Protein AF-A0A960MB39-F1 (afdb_monomer_lite)

pLDDT: mean 84.88, std 18.28, range [47.28, 98.56]

Foldseek 3Di:
DPPPPPPPPPPPDPPPPPPPDDDDDDDDDPPDDLCQDVCSPNDPHDDPVVNVCVVVHPDDPDDDDDD

Sequence (67 aa):
MKRALWIAVLGMTASGWAVEKPNVIIVYSDDQGSVDAGCYGARDLETPNMDRLAATGVRFTQMLAPS

Structure (mmCIF, N/CA/C/O backbone):
data_AF-A0A960MB39-F1
#
_entry.id   AF-A0A960MB39-F1
#
loop_
_atom_site.group_PDB
_atom_site.id
_atom_site.type_symbol
_atom_site.label_atom_id
_atom_site.label_alt_id
_atom_site.label_comp_id
_atom_site.label_asym_id
_atom_site.label_entity_id
_atom_site.label_seq_id
_atom_site.pdbx_PDB_ins_code
_atom_site.Cartn_x
_atom_site.Cartn_y
_atom_site.Cartn_z
_atom_site.occupancy
_atom_site.B_iso_or_equiv
_atom_site.auth_seq_id
_atom_site.auth_comp_id
_atom_site.a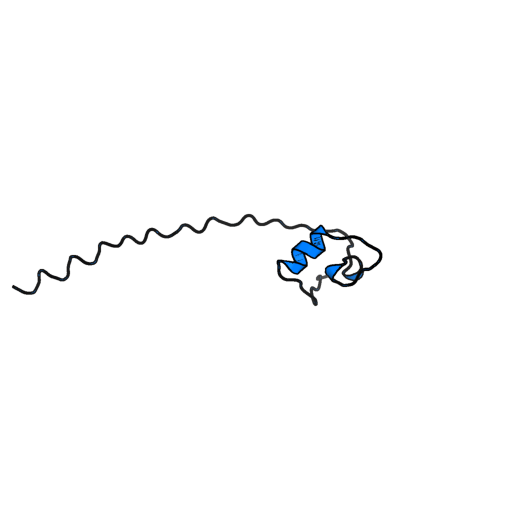uth_asym_id
_atom_site.auth_atom_id
_atom_site.pdbx_PDB_model_num
ATOM 1 N N . MET A 1 1 ? -63.363 10.014 28.300 1.00 47.34 1 MET A N 1
ATOM 2 C CA . MET A 1 1 ? -62.684 8.706 28.129 1.00 47.34 1 MET A CA 1
ATOM 3 C C . MET A 1 1 ? -61.752 8.683 26.900 1.00 47.34 1 MET A C 1
ATOM 5 O O . MET A 1 1 ? -61.893 7.813 26.058 1.00 47.34 1 MET A O 1
ATOM 9 N N . LYS A 1 2 ? -60.819 9.642 26.737 1.00 47.91 2 LYS A N 1
ATOM 10 C CA . LYS A 1 2 ? -59.890 9.678 25.572 1.00 47.91 2 LYS A CA 1
ATOM 11 C C . LYS A 1 2 ? -58.460 10.145 25.906 1.00 47.91 2 LYS A C 1
ATOM 13 O O . LYS A 1 2 ? -57.691 10.457 25.011 1.00 47.91 2 LYS A O 1
ATOM 18 N N . ARG A 1 3 ? -58.096 10.218 27.192 1.00 51.06 3 ARG A N 1
ATOM 19 C CA . ARG A 1 3 ? -56.768 10.694 27.638 1.00 51.06 3 ARG A CA 1
ATOM 20 C C . ARG A 1 3 ? -55.836 9.579 28.131 1.00 51.06 3 ARG A C 1
ATOM 22 O O . ARG A 1 3 ? -54.679 9.847 28.401 1.00 51.06 3 ARG A O 1
ATOM 29 N N . ALA A 1 4 ? -56.325 8.340 28.212 1.00 49.81 4 ALA A N 1
ATOM 30 C CA . ALA A 1 4 ? -55.567 7.203 28.741 1.00 49.81 4 ALA A CA 1
ATOM 31 C C . ALA A 1 4 ? -54.743 6.447 27.677 1.00 49.81 4 ALA A C 1
ATOM 33 O O . ALA A 1 4 ? -53.983 5.552 28.021 1.00 49.81 4 ALA A O 1
ATOM 34 N N . LEU A 1 5 ? -54.870 6.804 26.393 1.00 49.12 5 LEU A N 1
ATOM 35 C CA . LEU A 1 5 ? -54.307 6.042 25.273 1.00 49.12 5 LEU A CA 1
ATOM 36 C C . LEU A 1 5 ? -53.087 6.721 24.622 1.00 49.12 5 LEU A C 1
ATOM 38 O O . LEU A 1 5 ? -52.927 6.667 23.412 1.00 49.12 5 LEU A O 1
ATOM 42 N N . TRP A 1 6 ? -52.250 7.400 25.409 1.00 47.28 6 TRP A N 1
ATOM 43 C CA . TRP A 1 6 ? -50.978 7.961 24.916 1.00 47.28 6 TRP A CA 1
ATOM 44 C C . TRP A 1 6 ? -49.764 7.601 25.784 1.00 47.28 6 TRP A C 1
ATOM 46 O O . TRP A 1 6 ? -48.654 8.011 25.473 1.00 47.28 6 TRP A O 1
ATOM 56 N N . ILE A 1 7 ? -49.941 6.809 26.849 1.00 52.53 7 ILE A N 1
ATOM 57 C CA . ILE A 1 7 ? -48.850 6.479 27.788 1.00 52.53 7 ILE A CA 1
ATOM 58 C C . ILE A 1 7 ? -48.156 5.142 27.446 1.00 52.53 7 ILE A C 1
ATOM 60 O O . ILE A 1 7 ? -47.061 4.876 27.923 1.00 52.53 7 ILE A O 1
ATOM 64 N N . ALA A 1 8 ? -48.716 4.316 26.558 1.00 51.12 8 ALA A N 1
ATOM 65 C CA . ALA A 1 8 ? -48.212 2.956 26.329 1.00 51.12 8 ALA A CA 1
ATOM 66 C C . ALA A 1 8 ? -47.112 2.807 25.251 1.00 51.12 8 ALA A C 1
ATOM 68 O O . ALA A 1 8 ? -46.724 1.683 24.954 1.00 51.12 8 ALA A O 1
ATOM 69 N N . VAL A 1 9 ? -46.597 3.892 24.655 1.00 56.69 9 VAL A N 1
ATOM 70 C CA . VAL A 1 9 ? -45.583 3.801 23.573 1.00 56.69 9 VAL A CA 1
ATOM 71 C C . VAL A 1 9 ? -44.155 4.114 24.057 1.00 56.69 9 VAL A C 1
ATOM 73 O O . VAL A 1 9 ? -43.188 3.892 23.337 1.00 56.69 9 VAL A O 1
ATOM 76 N N . LEU A 1 10 ? -43.969 4.534 25.312 1.00 57.56 10 LEU A N 1
ATOM 77 C CA . LEU A 1 10 ? -42.659 4.951 25.841 1.00 57.56 10 LEU A CA 1
ATOM 78 C C . LEU A 1 10 ? -41.765 3.794 26.345 1.00 57.56 10 LEU A C 1
ATOM 80 O O . LEU A 1 10 ? -40.954 3.980 27.246 1.00 57.56 10 LEU A O 1
ATOM 84 N N . GLY A 1 11 ? -41.944 2.585 25.808 1.00 55.59 11 GLY A N 1
ATOM 85 C CA . GLY A 1 11 ? -41.343 1.358 26.344 1.00 55.59 11 GLY A CA 1
ATOM 86 C C . GLY A 1 11 ? -40.363 0.633 25.425 1.00 55.59 11 GLY A C 1
ATOM 87 O O . GLY A 1 11 ? -39.962 -0.477 25.752 1.00 55.59 11 GLY A O 1
ATOM 88 N N . MET A 1 12 ? -39.977 1.201 24.279 1.00 63.22 12 MET A N 1
ATOM 89 C CA . MET A 1 12 ? -38.908 0.618 23.461 1.00 63.22 12 MET A CA 1
ATOM 90 C C . MET A 1 12 ? -37.573 1.173 23.947 1.00 63.22 12 MET A C 1
ATOM 92 O O . MET A 1 12 ? -37.074 2.179 23.446 1.00 63.22 12 MET A O 1
ATOM 96 N N . THR A 1 13 ? -37.006 0.528 24.965 1.00 59.62 13 THR A N 1
ATOM 97 C CA . THR A 1 13 ? -35.599 0.712 25.311 1.00 59.62 13 THR A CA 1
ATOM 98 C C . THR A 1 13 ? -34.779 0.364 24.077 1.00 59.62 13 THR A C 1
ATOM 100 O O . THR A 1 13 ? -34.704 -0.799 23.682 1.00 59.62 13 THR A O 1
ATOM 103 N N . ALA A 1 14 ? -34.196 1.377 23.440 1.00 61.38 14 ALA A N 1
ATOM 104 C CA . ALA A 1 14 ? -33.160 1.177 22.449 1.00 61.38 14 ALA A CA 1
ATOM 105 C C . ALA A 1 14 ? -31.988 0.498 23.164 1.00 61.38 14 ALA A C 1
ATOM 107 O O . ALA A 1 14 ? -31.167 1.156 23.801 1.00 61.38 14 ALA A O 1
ATOM 108 N N . SER A 1 15 ? -31.930 -0.832 23.104 1.00 60.97 15 SER A N 1
ATOM 109 C CA . SER A 1 15 ? -30.690 -1.563 23.318 1.00 60.97 15 SER A CA 1
ATOM 110 C C . SER A 1 15 ? -29.753 -1.113 22.207 1.00 60.97 15 SER A C 1
ATOM 112 O O . SER A 1 15 ? -29.789 -1.629 21.091 1.00 60.97 15 SER A O 1
ATOM 114 N N . GLY A 1 16 ? -28.998 -0.050 22.481 1.00 61.81 16 GLY A N 1
ATOM 115 C CA . GLY A 1 16 ? -27.941 0.404 21.603 1.00 61.81 16 GLY A CA 1
ATOM 116 C C . GLY A 1 16 ? -26.986 -0.761 21.425 1.00 61.81 16 GLY A C 1
ATOM 117 O O . GLY A 1 16 ? -26.425 -1.255 22.401 1.00 61.81 16 GLY A O 1
ATOM 118 N N . TRP A 1 17 ? -26.842 -1.226 20.190 1.00 62.88 17 TRP A N 1
ATOM 119 C CA . TRP A 1 17 ? -25.759 -2.121 19.830 1.00 62.88 17 TRP A CA 1
ATOM 120 C C . TRP A 1 17 ? -24.480 -1.361 20.158 1.00 62.88 17 TRP A C 1
ATOM 122 O O . TRP A 1 17 ? -24.152 -0.377 19.494 1.00 62.88 17 TRP A O 1
ATOM 132 N N . ALA A 1 18 ? -23.814 -1.741 21.248 1.00 69.12 18 ALA A N 1
ATOM 133 C CA . ALA A 1 18 ? -22.501 -1.215 21.552 1.00 69.12 18 ALA A CA 1
ATOM 134 C C . ALA A 1 18 ? -21.601 -1.700 20.418 1.00 69.12 18 ALA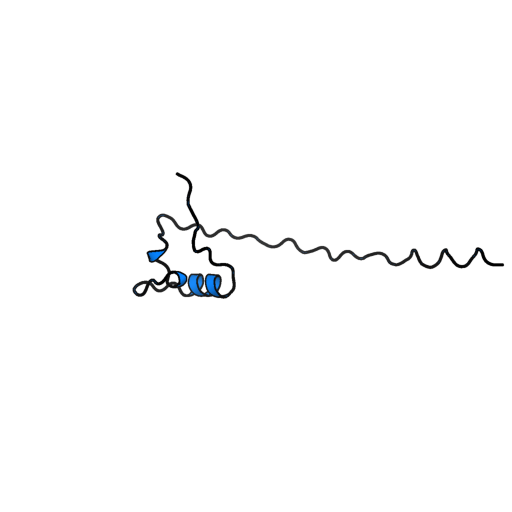 A C 1
ATOM 136 O O . ALA A 1 18 ? -21.259 -2.877 20.361 1.00 69.12 18 ALA A O 1
ATOM 137 N N . VAL A 1 19 ? -21.307 -0.813 19.466 1.00 78.06 19 VAL A N 1
ATOM 138 C CA . VAL A 1 19 ? -20.339 -1.095 18.410 1.00 78.06 19 VAL A CA 1
ATOM 139 C C . VAL A 1 19 ? -19.044 -1.449 19.118 1.00 78.06 19 VAL A C 1
ATOM 141 O O . VAL A 1 19 ? -18.459 -0.611 19.811 1.00 78.06 19 VAL A O 1
ATOM 144 N N . GLU A 1 20 ? -18.641 -2.712 19.003 1.00 87.50 20 GLU A N 1
ATOM 145 C CA . GLU A 1 20 ? -17.357 -3.145 19.522 1.00 87.50 20 GLU A CA 1
ATOM 146 C C . GLU A 1 20 ? -16.275 -2.279 18.885 1.00 87.50 20 GLU A C 1
ATOM 148 O O . GLU A 1 20 ? -16.266 -2.035 17.675 1.00 87.50 20 GLU A O 1
ATOM 153 N N . LYS A 1 21 ? -15.387 -1.747 19.726 1.00 91.75 21 LYS A N 1
ATOM 154 C CA . LYS A 1 21 ? -14.297 -0.908 19.244 1.00 91.75 21 LYS A CA 1
ATOM 155 C C . LYS A 1 21 ? -13.390 -1.774 18.368 1.00 91.75 21 LYS A C 1
ATOM 157 O O . LYS A 1 21 ? -12.934 -2.813 18.846 1.00 91.75 21 LYS A O 1
ATOM 162 N N . PRO A 1 22 ? -13.105 -1.370 17.120 1.00 94.56 22 PRO A N 1
ATOM 163 C CA . PRO A 1 22 ? -12.207 -2.136 16.278 1.00 94.56 22 PRO A CA 1
ATOM 164 C C . PRO A 1 22 ? -10.788 -2.092 16.849 1.00 94.56 22 PRO A C 1
ATOM 166 O O . PRO A 1 22 ? -10.359 -1.089 17.423 1.00 94.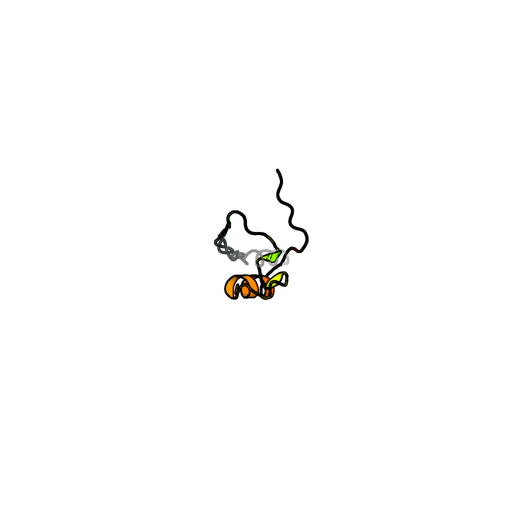56 22 PRO A O 1
ATOM 169 N N . ASN A 1 23 ? -10.039 -3.170 16.637 1.00 96.50 23 ASN A N 1
ATOM 170 C CA . ASN A 1 23 ? -8.596 -3.149 16.832 1.00 96.50 23 ASN A CA 1
ATOM 171 C C . ASN A 1 23 ? -7.949 -2.404 15.660 1.00 96.50 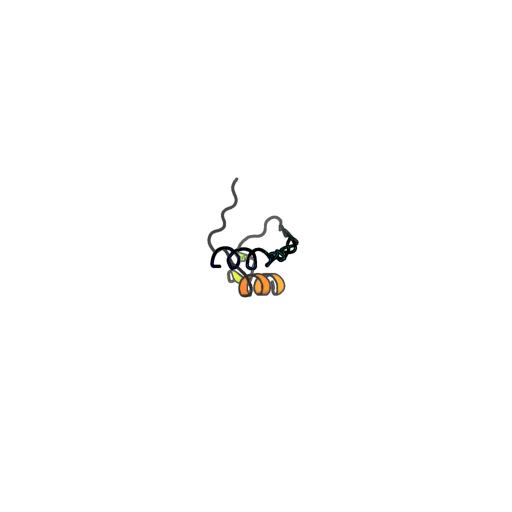23 ASN A C 1
ATOM 173 O O . ASN A 1 23 ? -8.316 -2.627 14.505 1.00 96.50 23 ASN A O 1
ATOM 177 N N . VAL A 1 24 ? -6.974 -1.546 15.952 1.00 96.69 24 VAL A N 1
ATOM 178 C CA . VAL A 1 24 ? -6.209 -0.811 14.937 1.00 96.69 24 VAL A CA 1
ATOM 179 C C . VAL A 1 24 ? -4.766 -1.295 14.980 1.00 96.69 24 VAL A C 1
ATOM 181 O O . VAL A 1 24 ? -4.118 -1.213 16.020 1.00 96.69 24 VAL A O 1
ATOM 184 N N . ILE A 1 25 ? -4.272 -1.804 13.852 1.00 97.31 25 ILE A N 1
ATOM 185 C CA . ILE A 1 25 ? -2.887 -2.256 13.683 1.00 97.31 25 ILE A CA 1
ATOM 186 C C . ILE A 1 25 ? -2.232 -1.358 12.638 1.00 97.31 25 ILE A C 1
ATOM 188 O O . ILE A 1 25 ? -2.750 -1.223 11.530 1.00 97.31 25 ILE A O 1
ATOM 192 N N . ILE A 1 26 ? -1.092 -0.767 12.992 1.00 97.44 26 ILE A N 1
ATOM 193 C CA . ILE A 1 26 ? -0.256 0.007 12.073 1.00 97.44 26 ILE A CA 1
ATOM 194 C C . ILE A 1 26 ? 0.980 -0.832 11.773 1.00 97.44 26 ILE A C 1
ATOM 196 O O . ILE A 1 26 ? 1.757 -1.145 12.673 1.00 97.44 26 ILE A O 1
ATOM 200 N N . VAL A 1 27 ? 1.145 -1.201 10.507 1.00 97.00 27 VAL A N 1
ATOM 201 C CA . VAL A 1 27 ? 2.376 -1.809 10.000 1.00 97.00 27 VAL A CA 1
ATOM 202 C C . VAL A 1 27 ? 3.158 -0.701 9.315 1.00 97.00 27 VAL A C 1
ATOM 204 O O . VAL A 1 27 ? 2.653 -0.098 8.370 1.00 97.00 27 VAL A O 1
ATOM 207 N N . TYR A 1 28 ? 4.354 -0.411 9.821 1.00 96.25 28 TYR A N 1
ATOM 208 C CA . TYR A 1 28 ? 5.202 0.654 9.302 1.00 96.25 28 TYR A CA 1
ATOM 209 C C . TYR A 1 28 ? 6.547 0.070 8.879 1.00 96.25 28 TYR A C 1
ATOM 211 O O . TYR A 1 28 ? 7.279 -0.474 9.703 1.00 96.25 28 TYR A O 1
ATOM 219 N N . SER A 1 29 ? 6.803 0.111 7.576 1.00 95.88 29 SER A N 1
ATOM 220 C CA . SER A 1 29 ? 8.024 -0.367 6.933 1.00 95.88 29 SER A CA 1
ATOM 221 C C . SER A 1 29 ? 9.036 0.768 6.815 1.00 95.88 29 SER A C 1
ATOM 223 O O . SER A 1 29 ? 8.654 1.885 6.469 1.00 95.88 29 SER A O 1
ATOM 225 N N . ASP A 1 30 ? 10.308 0.465 7.047 1.00 96.88 30 ASP A N 1
ATOM 226 C CA . ASP A 1 30 ? 11.412 1.411 6.876 1.00 96.88 30 ASP A CA 1
ATOM 227 C C . ASP A 1 30 ? 11.906 1.404 5.422 1.00 96.88 30 ASP A C 1
ATOM 229 O O . ASP A 1 30 ? 11.965 0.338 4.807 1.00 96.88 30 ASP A O 1
ATOM 233 N N . ASP A 1 31 ? 12.205 2.582 4.872 1.00 95.25 31 ASP A N 1
ATOM 234 C CA . ASP A 1 31 ? 12.732 2.810 3.511 1.00 95.25 31 ASP A CA 1
ATOM 235 C C . ASP A 1 31 ? 11.973 2.167 2.325 1.00 95.25 31 ASP A C 1
ATOM 237 O O . ASP A 1 31 ? 12.457 2.173 1.192 1.00 95.25 31 ASP A O 1
ATOM 241 N N . GLN A 1 32 ? 10.760 1.650 2.532 1.00 95.31 32 GLN A N 1
ATOM 242 C CA . GLN A 1 32 ? 9.994 0.999 1.470 1.00 95.31 32 GLN A CA 1
ATOM 243 C C . GLN A 1 32 ? 9.395 2.014 0.483 1.00 95.31 32 GLN A C 1
ATOM 245 O O . GLN A 1 32 ? 8.591 2.878 0.852 1.00 95.31 32 GLN A O 1
ATOM 250 N N . GLY A 1 33 ? 9.718 1.853 -0.800 1.00 94.69 33 GLY A N 1
ATOM 251 C CA . GLY A 1 33 ? 9.124 2.599 -1.902 1.00 94.69 33 GLY A CA 1
ATOM 252 C C . GLY A 1 33 ? 7.855 1.941 -2.449 1.00 94.69 33 GLY A C 1
ATOM 253 O O . GLY A 1 33 ? 7.598 0.749 -2.280 1.00 94.69 33 GLY A O 1
ATOM 254 N N . SER A 1 34 ? 7.041 2.711 -3.180 1.00 95.00 34 SER A N 1
ATOM 255 C CA . SER A 1 34 ? 5.862 2.156 -3.864 1.00 95.00 34 SER A CA 1
ATOM 256 C C . SER A 1 34 ? 6.243 1.141 -4.942 1.00 95.00 34 SER A C 1
ATOM 258 O O . SER A 1 34 ? 5.511 0.182 -5.156 1.00 95.00 34 SER A O 1
ATOM 260 N N . VAL A 1 35 ? 7.403 1.314 -5.580 1.00 95.31 35 VAL A N 1
ATOM 261 C CA . VAL A 1 35 ? 7.921 0.413 -6.620 1.00 95.31 35 VAL A CA 1
ATOM 262 C C . VAL A 1 35 ? 8.262 -0.986 -6.105 1.00 95.31 35 VAL A C 1
ATOM 264 O O . VAL A 1 35 ? 8.427 -1.883 -6.924 1.00 95.31 35 VAL A O 1
ATOM 267 N N . ASP A 1 36 ? 8.298 -1.186 -4.784 1.00 97.06 36 ASP A N 1
ATOM 268 C CA . ASP A 1 36 ? 8.672 -2.461 -4.169 1.00 97.06 36 ASP A CA 1
ATOM 269 C C . ASP A 1 36 ? 7.481 -3.412 -3.954 1.00 97.06 36 ASP A C 1
ATOM 271 O O . ASP A 1 36 ? 7.669 -4.585 -3.637 1.00 97.06 36 ASP A O 1
ATOM 275 N N . ALA A 1 37 ? 6.239 -2.933 -4.093 1.00 97.38 37 ALA A N 1
ATOM 276 C CA . ALA A 1 37 ? 5.048 -3.746 -3.847 1.00 97.38 37 ALA A CA 1
ATOM 277 C C . ALA A 1 37 ? 4.329 -4.141 -5.144 1.00 97.38 37 ALA A C 1
ATOM 279 O O . ALA A 1 37 ? 4.071 -3.313 -6.027 1.00 97.38 37 ALA A O 1
ATOM 280 N N . GLY A 1 38 ? 3.919 -5.409 -5.225 1.00 98.00 38 GLY A N 1
ATOM 281 C CA . GLY A 1 38 ? 3.188 -5.970 -6.364 1.00 98.00 38 GLY A CA 1
ATOM 282 C C . GLY A 1 38 ? 1.900 -5.202 -6.663 1.00 98.00 38 GLY A C 1
ATOM 283 O O . GLY A 1 38 ? 1.583 -4.914 -7.819 1.00 98.00 38 GLY A O 1
ATOM 284 N N . CYS A 1 39 ? 1.199 -4.741 -5.626 1.00 97.31 39 CYS A N 1
ATOM 285 C CA . CYS A 1 39 ? 0.006 -3.915 -5.763 1.00 97.31 39 CYS A CA 1
ATOM 286 C C . CYS A 1 39 ? 0.260 -2.530 -6.384 1.00 97.31 39 CYS A C 1
ATOM 288 O O . CYS A 1 39 ? -0.707 -1.876 -6.761 1.00 97.31 39 CYS A O 1
ATOM 290 N N . TYR A 1 40 ? 1.501 -2.081 -6.558 1.00 97.69 40 TYR A N 1
ATOM 291 C CA . TYR A 1 40 ? 1.836 -0.886 -7.345 1.00 97.69 40 TYR A CA 1
ATOM 292 C C . TYR A 1 40 ? 2.575 -1.212 -8.652 1.00 97.69 40 TYR A C 1
ATOM 294 O O . TYR A 1 40 ? 2.897 -0.298 -9.409 1.00 97.69 40 TYR A O 1
ATOM 302 N N . GLY A 1 41 ? 2.760 -2.496 -8.971 1.00 96.69 41 GLY A N 1
ATOM 303 C CA . GLY A 1 41 ? 3.289 -2.958 -10.254 1.00 96.69 41 GLY A CA 1
ATOM 304 C C . GLY A 1 41 ? 4.686 -3.576 -10.210 1.00 96.69 41 GLY A C 1
ATOM 305 O O . GLY A 1 41 ? 5.224 -3.843 -11.287 1.00 96.69 41 GLY A O 1
ATOM 306 N N . ALA A 1 42 ? 5.258 -3.824 -9.025 1.00 97.75 42 ALA A N 1
ATOM 307 C CA . ALA A 1 42 ? 6.485 -4.612 -8.899 1.00 97.75 42 ALA A CA 1
ATOM 308 C C . ALA A 1 42 ? 6.309 -6.000 -9.548 1.00 97.75 42 ALA A C 1
ATOM 310 O O . ALA A 1 42 ? 5.222 -6.585 -9.493 1.00 97.75 42 ALA A O 1
ATOM 311 N N . ARG A 1 43 ? 7.358 -6.519 -10.197 1.00 96.12 43 ARG A N 1
ATOM 312 C CA . ARG A 1 43 ? 7.328 -7.829 -10.898 1.00 96.12 43 ARG A CA 1
ATOM 313 C C . ARG A 1 43 ? 8.416 -8.795 -10.438 1.00 96.12 43 ARG A C 1
ATOM 315 O O . ARG A 1 43 ? 8.412 -9.953 -10.839 1.00 96.12 43 ARG A O 1
ATOM 322 N N . ASP A 1 44 ? 9.350 -8.292 -9.654 1.00 97.38 44 ASP A N 1
ATOM 323 C CA . ASP A 1 44 ? 10.556 -8.940 -9.157 1.00 97.38 44 ASP A CA 1
ATOM 324 C C . ASP A 1 44 ? 10.485 -9.238 -7.651 1.00 97.38 44 ASP A C 1
ATOM 326 O O . ASP A 1 44 ? 11.229 -10.090 -7.170 1.00 97.38 44 ASP A O 1
ATOM 330 N N . LEU A 1 45 ? 9.561 -8.596 -6.926 1.00 96.75 45 LEU A N 1
ATOM 331 C CA . LEU A 1 45 ? 9.304 -8.820 -5.504 1.00 96.75 45 LEU A CA 1
ATOM 332 C C . LEU A 1 45 ? 7.920 -9.438 -5.276 1.00 96.75 45 LEU A C 1
ATOM 334 O O . LEU A 1 45 ? 6.917 -8.999 -5.838 1.00 96.75 45 LEU A O 1
ATOM 338 N N . GLU A 1 46 ? 7.864 -10.451 -4.409 1.00 97.31 46 GLU A N 1
ATOM 339 C CA . GLU A 1 46 ? 6.618 -11.111 -4.022 1.00 97.31 46 GLU A CA 1
ATOM 340 C C . GLU A 1 46 ? 6.068 -10.514 -2.721 1.00 97.31 46 GLU A C 1
ATOM 342 O O . GLU A 1 46 ? 6.620 -10.718 -1.638 1.00 97.31 46 GLU A O 1
ATOM 347 N N . THR A 1 47 ? 4.930 -9.817 -2.804 1.00 98.06 47 THR A N 1
ATOM 348 C CA . THR A 1 47 ? 4.269 -9.190 -1.645 1.00 98.06 47 THR A CA 1
ATOM 349 C C . THR A 1 47 ? 2.824 -9.670 -1.431 1.00 98.06 47 THR A C 1
ATOM 351 O O . THR A 1 47 ? 1.938 -8.852 -1.166 1.00 98.06 47 THR A O 1
ATOM 354 N N . PRO A 1 48 ? 2.535 -10.989 -1.457 1.00 98.19 48 PRO A N 1
ATOM 355 C CA . PRO A 1 48 ? 1.166 -11.508 -1.570 1.00 98.19 48 PRO A CA 1
ATOM 356 C C . PRO A 1 48 ? 0.232 -11.070 -0.431 1.00 98.19 48 PRO A C 1
ATOM 358 O O . PRO A 1 48 ? -0.967 -10.880 -0.635 1.00 98.19 48 PRO A O 1
ATOM 361 N N . ASN A 1 49 ? 0.763 -10.867 0.780 1.00 98.12 49 ASN A N 1
ATOM 362 C CA . ASN A 1 49 ? -0.026 -10.389 1.917 1.00 98.12 49 ASN A CA 1
ATOM 363 C C . ASN A 1 49 ? -0.413 -8.910 1.7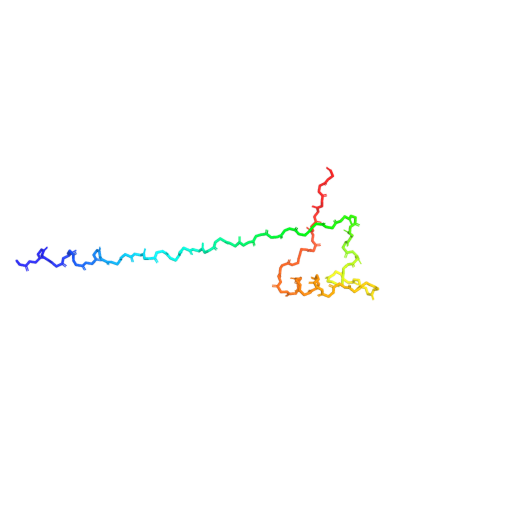82 1.00 98.12 49 ASN A C 1
ATOM 365 O O . ASN A 1 49 ? -1.559 -8.560 2.067 1.00 98.12 49 ASN A O 1
ATOM 369 N N . MET A 1 50 ? 0.508 -8.056 1.327 1.00 97.75 50 MET A N 1
ATOM 370 C CA . MET A 1 50 ? 0.218 -6.644 1.056 1.00 97.75 50 MET A CA 1
ATOM 371 C C . MET A 1 50 ? -0.726 -6.501 -0.136 1.00 97.75 50 MET A C 1
ATOM 373 O O . MET A 1 50 ? -1.659 -5.702 -0.088 1.00 97.75 50 MET A O 1
ATOM 377 N N . ASP A 1 51 ? -0.537 -7.325 -1.166 1.00 98.25 51 ASP A N 1
ATOM 378 C CA . ASP A 1 51 ? -1.380 -7.326 -2.360 1.00 98.25 51 ASP A CA 1
ATOM 379 C C . ASP A 1 51 ? -2.817 -7.711 -2.020 1.00 98.25 51 ASP A C 1
ATOM 381 O O . ASP A 1 51 ? -3.762 -7.041 -2.441 1.00 98.25 51 ASP A O 1
ATOM 385 N N . ARG A 1 52 ? -2.992 -8.732 -1.172 1.00 98.56 52 ARG A N 1
ATOM 386 C CA . ARG A 1 52 ? -4.305 -9.108 -0.644 1.00 98.56 52 ARG A CA 1
ATOM 387 C C . ARG A 1 52 ? -4.942 -7.966 0.145 1.00 98.56 52 ARG A C 1
ATOM 389 O O . ARG A 1 52 ? -6.112 -7.678 -0.082 1.00 98.56 52 ARG A O 1
ATOM 396 N N . LEU A 1 53 ? -4.194 -7.305 1.036 1.00 98.06 53 LEU A N 1
ATOM 397 C CA . LEU A 1 53 ? -4.703 -6.161 1.806 1.00 98.06 53 LEU A CA 1
ATOM 398 C C . LEU A 1 53 ? -5.146 -5.011 0.891 1.00 98.06 53 LEU A C 1
ATOM 400 O O . LEU A 1 53 ? -6.216 -4.445 1.105 1.00 98.06 53 LEU A O 1
ATOM 404 N N . ALA A 1 54 ? -4.369 -4.711 -0.151 1.00 97.75 54 ALA A N 1
ATOM 405 C CA . ALA A 1 54 ? -4.709 -3.694 -1.140 1.00 97.75 54 ALA A CA 1
ATOM 406 C C . ALA A 1 54 ? -5.946 -4.069 -1.977 1.00 97.75 54 ALA A C 1
ATOM 408 O O . ALA A 1 54 ? -6.737 -3.190 -2.310 1.00 97.75 54 ALA A O 1
ATOM 409 N N . ALA A 1 55 ? -6.132 -5.355 -2.294 1.00 98.19 55 ALA A N 1
ATOM 410 C CA . ALA A 1 55 ? -7.279 -5.850 -3.059 1.00 98.19 55 ALA A CA 1
ATOM 411 C C . ALA A 1 55 ? -8.584 -5.890 -2.245 1.00 98.19 55 ALA A C 1
ATOM 413 O O . ALA A 1 55 ? -9.664 -5.712 -2.803 1.00 98.19 55 ALA A O 1
ATOM 414 N N . THR A 1 56 ? -8.498 -6.128 -0.933 1.00 98.56 56 THR A N 1
ATOM 415 C CA . THR A 1 56 ? -9.667 -6.197 -0.035 1.00 98.56 56 THR A CA 1
ATOM 416 C C . THR A 1 56 ? -9.930 -4.903 0.735 1.00 98.56 56 THR A C 1
ATOM 418 O O . THR A 1 56 ? -10.845 -4.853 1.554 1.00 98.56 56 THR A O 1
ATOM 421 N N . GLY A 1 57 ? -9.104 -3.881 0.528 1.00 97.31 57 GLY A N 1
ATOM 422 C CA . GLY A 1 57 ? -9.141 -2.626 1.268 1.00 97.31 57 GLY A CA 1
ATOM 423 C C . GLY A 1 57 ? -9.091 -1.411 0.352 1.00 97.31 57 GLY A C 1
ATOM 424 O O . GLY A 1 57 ? -9.531 -1.444 -0.795 1.00 97.31 57 GLY A O 1
ATOM 425 N N . VAL A 1 58 ? -8.549 -0.316 0.881 1.00 97.88 58 VAL A N 1
ATOM 426 C CA . VAL A 1 58 ? -8.308 0.915 0.123 1.00 97.88 58 VAL A CA 1
ATOM 427 C C . VAL A 1 58 ? -6.812 1.039 -0.139 1.00 97.88 58 VAL A C 1
ATOM 429 O O . VAL A 1 58 ? -6.014 1.042 0.796 1.00 97.88 58 VAL A O 1
ATOM 432 N N . ARG A 1 59 ? -6.436 1.168 -1.415 1.00 96.88 59 ARG A N 1
ATOM 433 C CA . ARG A 1 59 ? -5.058 1.425 -1.853 1.00 96.88 59 ARG A CA 1
ATOM 434 C C . ARG A 1 59 ? -4.919 2.883 -2.283 1.00 96.88 59 ARG A C 1
ATOM 436 O O . ARG A 1 59 ? -5.563 3.307 -3.240 1.00 96.88 59 ARG A O 1
ATOM 443 N N . PHE A 1 60 ? -4.049 3.634 -1.618 1.00 97.06 60 PHE A N 1
ATOM 444 C CA . PHE A 1 60 ? -3.748 5.016 -1.987 1.00 97.06 60 PHE A CA 1
ATOM 445 C C . PHE A 1 60 ? -2.712 5.064 -3.109 1.00 97.06 60 PHE A C 1
ATOM 447 O O . PHE A 1 60 ? -1.616 4.549 -2.964 1.00 97.06 60 PHE A O 1
ATOM 454 N N . THR A 1 61 ? -3.009 5.730 -4.221 1.00 96.38 61 THR A N 1
ATOM 455 C CA . THR A 1 61 ? -2.050 5.906 -5.332 1.00 96.38 61 THR A CA 1
ATOM 456 C C . THR A 1 61 ? -1.249 7.212 -5.244 1.00 96.38 61 THR A C 1
ATOM 458 O O . THR A 1 61 ? -0.378 7.470 -6.072 1.00 96.38 61 THR A O 1
ATOM 461 N N . GLN A 1 62 ? -1.559 8.049 -4.249 1.00 95.94 62 GLN A N 1
ATOM 462 C CA . GLN A 1 62 ? -0.992 9.380 -4.010 1.00 95.94 62 GLN A CA 1
ATOM 463 C C . GLN A 1 62 ? -0.826 9.604 -2.493 1.00 95.94 62 GLN A C 1
ATOM 465 O O . GLN A 1 62 ? -1.455 10.485 -1.911 1.00 95.94 62 GLN A O 1
ATOM 470 N N . MET A 1 63 ? -0.033 8.760 -1.826 1.00 94.75 63 MET A N 1
ATOM 471 C CA . MET A 1 63 ? 0.296 8.918 -0.404 1.00 94.75 63 MET A CA 1
ATOM 472 C C . MET A 1 63 ? 1.663 9.594 -0.276 1.00 94.75 63 MET A C 1
ATOM 474 O O . MET A 1 63 ? 2.664 9.043 -0.720 1.00 94.75 63 MET A O 1
ATOM 478 N N . LEU A 1 64 ? 1.693 10.802 0.287 1.00 93.88 64 LEU A N 1
ATOM 479 C CA . LEU A 1 64 ? 2.905 11.611 0.426 1.00 93.88 64 LEU A CA 1
ATOM 480 C C . LEU A 1 64 ? 3.395 11.562 1.873 1.00 93.88 64 LEU A C 1
ATOM 482 O O . LEU A 1 64 ? 2.611 11.783 2.796 1.00 93.88 64 LEU A O 1
ATOM 486 N N . ALA A 1 65 ? 4.686 11.299 2.061 1.00 91.38 65 ALA A N 1
ATOM 487 C CA . ALA A 1 65 ? 5.334 11.441 3.356 1.00 91.38 65 ALA A CA 1
ATOM 488 C C . ALA A 1 65 ? 5.799 12.898 3.535 1.00 91.38 65 ALA A C 1
ATOM 490 O O . ALA A 1 65 ? 6.426 13.443 2.621 1.00 91.38 65 ALA A O 1
ATOM 491 N N . PRO A 1 66 ? 5.485 13.556 4.665 1.00 90.88 66 PRO A N 1
ATOM 492 C CA . PRO A 1 66 ? 6.111 14.826 5.006 1.00 90.88 66 PRO A CA 1
ATOM 493 C C . PRO A 1 66 ? 7.589 14.604 5.360 1.00 90.88 66 PRO A C 1
ATOM 495 O O . PRO A 1 66 ? 7.946 13.562 5.909 1.00 90.88 66 PRO A O 1
ATOM 498 N N . SER A 1 67 ? 8.423 15.592 5.035 1.00 77.00 67 SER A N 1
ATOM 499 C CA . SER A 1 67 ? 9.842 15.662 5.409 1.00 77.00 67 SER A CA 1
ATOM 500 C C . SER A 1 67 ? 10.040 16.178 6.827 1.00 77.00 67 SER A C 1
ATOM 502 O O . SER A 1 67 ? 9.352 17.179 7.145 1.00 77.00 67 SER A O 1
#

Secondary structure (DSSP, 8-state):
--SSSSSTTTT--------PPPP------SS--GGGSGGGT-SSS--HHHHHHHHHS---SS-----

Radius of gyration: 25.58 Å; chains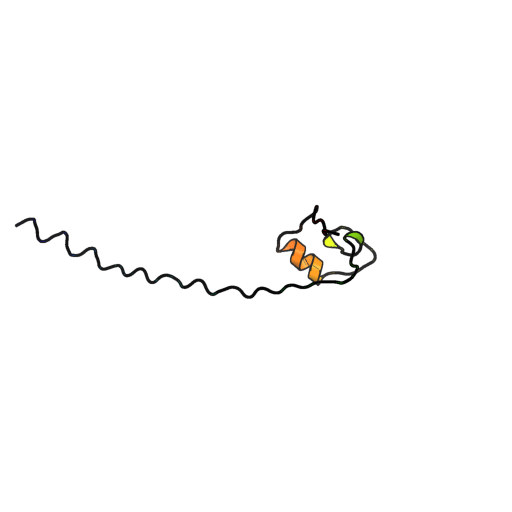: 1; bounding box: 75×27×40 Å